Protein AF-A0A9C7PNI7-F1 (afdb_monomer_lite)

Radius of gyration: 20.78 Å; chains: 1; bounding box: 37×35×75 Å

Foldseek 3Di:
DDDDQDDDDADPDPLVVVCVDDDPSPVVCVVRVVVVVVRVVSCVVSPPPDDDDDDPPPDDDDDDDFDQDQKDWDFDADPVCRVRRGRHTDIDGGDNVVRVVVVCLVVVVDPPRPVPVPDPPDPPDDPPPDDDDDDD

Sequence (136 aa):
MGELVLAAKITHVPSMYLSELPGPHQGCRQAAIDGHREISRRARERGADTLVVFDVHWLVNAGYHINCAPRFKGIYTSNELPHFIQDMAYECPGNPALGELIAECAQGKRAECPRTSIGKSWPGIRHTGSEPVHER

pLDDT: mean 84.34, std 20.89, range [31.39, 98.5]

Secondary structure (DSSP, 8-state):
-------------THHHHHHSSSTTTTTTHHHHHHHHHHHHHHHHTT--------TT---SSS------SEEEEEE--SS-TTTS-SEEEEEE--HHHHHHHHHHHTT--TTS----S-TT-TT------------

Structure (mmCIF, N/CA/C/O backbone):
data_AF-A0A9C7PNI7-F1
#
_entry.id   AF-A0A9C7PNI7-F1
#
loop_
_atom_site.group_PDB
_atom_site.id
_atom_site.type_symbol
_atom_site.label_atom_id
_atom_site.label_alt_id
_atom_site.label_comp_id
_atom_site.label_asym_id
_atom_site.label_entity_id
_atom_site.label_seq_id
_atom_site.pdbx_PDB_ins_code
_atom_site.Cartn_x
_atom_site.Cartn_y
_atom_site.Cartn_z
_atom_site.occupancy
_atom_site.B_iso_or_equiv
_atom_site.auth_seq_id
_atom_site.auth_comp_id
_atom_site.auth_asym_id
_atom_site.auth_atom_id
_atom_site.pdbx_PDB_model_num
ATOM 1 N N . MET A 1 1 ? -20.400 -4.867 11.898 1.00 64.56 1 MET A N 1
ATOM 2 C CA . MET A 1 1 ? -19.102 -5.278 12.477 1.00 64.56 1 MET A CA 1
ATOM 3 C C . MET A 1 1 ? -18.099 -5.309 11.335 1.00 64.56 1 MET A C 1
ATOM 5 O O . MET A 1 1 ? -18.492 -5.761 10.270 1.00 64.56 1 MET A O 1
ATOM 9 N N . GLY A 1 2 ? -16.891 -4.760 11.505 1.00 87.06 2 GLY A N 1
ATOM 10 C CA . GLY A 1 2 ? -15.855 -4.835 10.464 1.00 87.06 2 GLY A CA 1
ATOM 11 C C . GLY A 1 2 ? -15.316 -6.260 10.317 1.00 87.06 2 GLY A C 1
ATOM 12 O O . GLY A 1 2 ? -15.360 -7.025 11.281 1.00 87.06 2 GLY A O 1
ATOM 13 N N . GLU A 1 3 ? -14.818 -6.615 9.134 1.00 94.25 3 GLU A N 1
ATOM 14 C CA . GLU A 1 3 ? -14.325 -7.959 8.818 1.00 94.25 3 GLU A CA 1
ATOM 15 C C . GLU A 1 3 ? -12.932 -7.895 8.178 1.00 94.25 3 GLU A C 1
ATOM 17 O O . GLU A 1 3 ? -12.677 -7.087 7.285 1.00 94.25 3 GLU A O 1
ATOM 22 N N . LEU A 1 4 ? -12.022 -8.772 8.617 1.00 96.00 4 LEU A N 1
ATOM 23 C CA . LEU A 1 4 ? -10.758 -8.999 7.923 1.00 96.00 4 LEU A CA 1
ATOM 24 C C . LEU A 1 4 ? -10.987 -10.007 6.795 1.00 96.00 4 LEU A C 1
ATOM 26 O O . LEU A 1 4 ? -11.017 -11.214 7.018 1.00 96.00 4 LEU A O 1
ATOM 30 N N . VAL A 1 5 ? -11.128 -9.502 5.575 1.00 97.69 5 VAL A N 1
ATOM 31 C CA . VAL A 1 5 ? -11.469 -10.337 4.414 1.00 97.69 5 VAL A CA 1
ATOM 32 C C . VAL A 1 5 ? -10.253 -11.015 3.768 1.00 97.69 5 VAL A C 1
ATOM 34 O O . VAL A 1 5 ? -10.378 -12.062 3.122 1.00 97.69 5 VAL A O 1
ATOM 37 N N . LEU A 1 6 ? -9.060 -10.431 3.935 1.00 98.00 6 LEU A N 1
ATOM 38 C CA . LEU A 1 6 ? -7.802 -10.937 3.389 1.00 98.00 6 LEU A CA 1
ATOM 39 C C . LEU A 1 6 ? -6.598 -10.407 4.185 1.00 98.00 6 LEU A C 1
ATOM 41 O O . LEU A 1 6 ? -6.543 -9.231 4.530 1.00 98.00 6 LEU A O 1
ATOM 45 N N . ALA A 1 7 ? -5.605 -11.268 4.410 1.00 97.88 7 ALA A N 1
ATOM 46 C CA . ALA A 1 7 ? -4.276 -10.892 4.882 1.00 97.88 7 ALA A CA 1
ATOM 47 C C . ALA A 1 7 ? -3.224 -11.447 3.915 1.00 97.88 7 ALA A C 1
ATOM 49 O O . ALA A 1 7 ? -3.326 -12.593 3.472 1.00 97.88 7 ALA A O 1
ATOM 50 N N . ALA A 1 8 ? -2.217 -10.641 3.584 1.00 96.94 8 ALA A N 1
ATOM 51 C CA . ALA A 1 8 ? -1.148 -11.033 2.676 1.00 96.94 8 ALA A CA 1
ATOM 52 C C . ALA A 1 8 ? 0.200 -10.471 3.130 1.00 96.94 8 ALA A C 1
ATOM 54 O O . ALA A 1 8 ? 0.293 -9.335 3.590 1.00 96.94 8 ALA A O 1
ATOM 55 N N . LYS A 1 9 ? 1.256 -11.267 2.942 1.00 95.69 9 LYS A N 1
ATOM 56 C CA . LYS A 1 9 ? 2.641 -10.795 2.973 1.00 95.69 9 LYS A CA 1
ATOM 57 C C . LYS A 1 9 ? 3.039 -10.426 1.548 1.00 95.69 9 LYS A C 1
ATOM 59 O O . LYS A 1 9 ? 2.974 -11.275 0.662 1.00 95.69 9 LYS A O 1
ATOM 64 N N . ILE A 1 10 ? 3.454 -9.182 1.347 1.00 94.25 10 ILE A N 1
ATOM 65 C CA . ILE A 1 10 ? 3.787 -8.634 0.031 1.00 94.25 10 ILE A CA 1
ATOM 66 C C . ILE A 1 10 ? 5.254 -8.215 -0.040 1.00 94.25 10 ILE A C 1
ATOM 68 O O . ILE A 1 10 ? 5.889 -7.961 0.984 1.00 94.25 10 ILE A O 1
ATOM 72 N N . THR A 1 11 ? 5.802 -8.172 -1.250 1.00 94.44 11 THR A N 1
ATOM 73 C CA . THR A 1 11 ? 7.154 -7.662 -1.491 1.00 94.44 11 THR A CA 1
ATOM 74 C C . THR A 1 11 ? 7.087 -6.183 -1.872 1.00 94.44 11 THR A C 1
ATOM 76 O O . THR A 1 11 ? 6.156 -5.754 -2.543 1.00 94.44 11 THR A O 1
ATOM 79 N N . HIS A 1 12 ? 8.065 -5.397 -1.429 1.00 93.38 12 HIS A N 1
ATOM 80 C CA . HIS A 1 12 ? 8.196 -3.971 -1.752 1.00 93.38 12 HIS A CA 1
ATOM 81 C C . HIS A 1 12 ? 9.527 -3.685 -2.464 1.00 93.38 12 HIS A C 1
ATOM 83 O O . HIS A 1 12 ? 10.038 -2.571 -2.413 1.00 93.38 12 HIS A O 1
ATOM 89 N N . VAL A 1 13 ? 10.132 -4.696 -3.105 1.00 92.88 13 VAL A N 1
ATOM 90 C CA . VAL A 1 13 ? 11.454 -4.525 -3.720 1.00 92.88 13 VAL A CA 1
ATOM 91 C C . VAL A 1 13 ? 11.393 -3.493 -4.858 1.00 92.88 13 VAL A C 1
ATOM 93 O O . VAL A 1 13 ? 10.646 -3.701 -5.818 1.00 92.88 13 VAL A O 1
ATOM 96 N N . PRO A 1 14 ? 12.229 -2.437 -4.838 1.00 92.88 14 PRO A N 1
ATOM 97 C CA . PRO A 1 14 ? 12.221 -1.376 -5.853 1.00 92.88 14 PRO A CA 1
ATOM 98 C C . PRO A 1 14 ? 12.356 -1.869 -7.298 1.00 92.88 14 PRO A C 1
ATOM 100 O O . PRO A 1 14 ? 11.813 -1.283 -8.230 1.00 92.88 14 PRO A O 1
ATOM 103 N N . SER A 1 15 ? 13.035 -3.006 -7.488 1.00 93.50 15 SER A N 1
ATOM 104 C CA . SER A 1 15 ? 13.177 -3.647 -8.800 1.00 93.50 15 SER A CA 1
ATOM 105 C C . SER A 1 15 ? 11.851 -4.052 -9.460 1.00 93.50 15 SER A C 1
ATOM 107 O O . SER A 1 15 ? 11.846 -4.318 -10.657 1.00 93.50 15 SER A O 1
ATOM 109 N N . MET A 1 16 ? 10.735 -4.105 -8.721 1.00 95.56 16 MET A N 1
ATOM 110 C CA . MET A 1 16 ? 9.410 -4.278 -9.325 1.00 95.56 16 MET A CA 1
ATOM 111 C C . MET A 1 16 ? 9.038 -3.086 -10.199 1.00 95.56 16 MET A C 1
ATOM 113 O O . MET A 1 16 ? 8.645 -3.295 -11.338 1.00 95.56 16 MET A O 1
ATOM 117 N N . TYR A 1 17 ? 9.250 -1.861 -9.714 1.00 93.44 17 TYR A N 1
ATOM 118 C CA . TYR A 1 17 ? 8.992 -0.655 -10.498 1.00 93.44 17 TYR A CA 1
ATOM 119 C C . TYR A 1 17 ? 9.878 -0.608 -11.749 1.00 93.44 17 TYR A C 1
ATOM 121 O O . TYR A 1 17 ? 9.394 -0.415 -12.859 1.00 93.44 17 TYR A O 1
ATOM 129 N N . LEU A 1 18 ? 11.173 -0.909 -11.593 1.00 93.62 18 LEU A N 1
ATOM 130 C CA . LEU A 1 18 ? 12.105 -1.011 -12.724 1.00 93.62 18 LEU A CA 1
ATOM 131 C C . LEU A 1 18 ? 11.688 -2.068 -13.754 1.00 93.62 18 LEU A C 1
ATOM 133 O O . LEU A 1 18 ? 11.948 -1.903 -14.940 1.00 93.62 18 LEU A O 1
ATOM 137 N N . SER A 1 19 ? 11.040 -3.147 -13.309 1.00 96.56 19 SER A N 1
ATOM 138 C CA . SER A 1 19 ? 10.547 -4.210 -14.185 1.00 96.56 19 SER A CA 1
ATOM 139 C C . SER A 1 19 ? 9.365 -3.779 -15.054 1.00 96.56 19 SER A C 1
ATOM 141 O O . SER A 1 19 ? 9.067 -4.471 -16.027 1.00 96.56 19 SER A O 1
ATOM 143 N N . GLU A 1 20 ? 8.684 -2.686 -14.715 1.00 94.50 20 GLU A N 1
ATOM 144 C CA . GLU A 1 20 ? 7.578 -2.132 -15.505 1.00 94.50 20 GLU A CA 1
ATOM 145 C C . GLU A 1 20 ? 8.055 -1.098 -16.536 1.00 94.50 20 GLU A C 1
ATOM 147 O O . GLU A 1 20 ? 7.332 -0.797 -17.485 1.00 94.50 20 GLU A O 1
ATOM 152 N N . LEU A 1 21 ? 9.282 -0.589 -16.392 1.00 93.25 21 LEU A N 1
ATOM 153 C CA . LEU A 1 21 ? 9.874 0.384 -17.304 1.00 93.25 21 LEU A CA 1
ATOM 154 C C . LEU A 1 21 ? 10.599 -0.305 -18.474 1.00 93.25 21 LEU A C 1
ATOM 156 O O . LEU A 1 21 ? 11.157 -1.391 -18.300 1.00 93.25 21 LEU A O 1
ATOM 160 N N . PRO A 1 22 ? 10.655 0.324 -19.663 1.00 95.06 22 PRO A N 1
ATOM 161 C CA . PRO A 1 22 ? 11.499 -0.151 -20.753 1.00 95.06 22 PRO A CA 1
ATOM 162 C C . PRO A 1 22 ? 12.977 -0.193 -20.353 1.00 95.06 22 PRO A C 1
ATOM 164 O O . PRO A 1 22 ? 13.495 0.755 -19.764 1.00 95.06 22 PRO A O 1
ATOM 167 N N . GLY A 1 23 ? 13.675 -1.269 -20.716 1.00 92.81 23 GLY A N 1
ATOM 168 C CA . GLY A 1 23 ? 15.114 -1.396 -20.494 1.00 92.81 23 GLY A CA 1
ATOM 169 C C . GLY A 1 23 ? 15.557 -2.819 -20.150 1.00 92.81 23 GLY A C 1
ATOM 170 O O . GLY A 1 23 ? 14.757 -3.751 -20.206 1.00 92.81 23 GLY A O 1
ATOM 171 N N . PRO A 1 24 ? 16.829 -3.005 -19.754 1.00 94.44 24 PRO A N 1
ATOM 172 C CA . PRO A 1 24 ? 17.406 -4.328 -19.493 1.00 94.44 24 PRO A CA 1
ATOM 173 C C . PRO A 1 24 ? 16.705 -5.132 -18.390 1.00 94.44 24 PRO A C 1
ATOM 175 O O . PRO A 1 24 ? 16.851 -6.349 -18.331 1.00 94.44 24 PRO A O 1
ATOM 178 N N . HIS A 1 25 ? 15.974 -4.457 -17.501 1.00 93.81 25 HIS A N 1
ATOM 179 C CA . HIS A 1 25 ? 15.281 -5.077 -16.372 1.00 93.81 25 HIS A CA 1
ATOM 180 C C . HIS A 1 25 ? 13.779 -5.272 -16.602 1.00 93.81 25 HIS A C 1
ATOM 182 O O . HIS A 1 25 ? 13.099 -5.800 -15.718 1.00 93.81 25 HIS A O 1
ATOM 188 N N . GLN A 1 26 ? 13.262 -4.876 -17.769 1.00 97.25 26 GLN A N 1
ATOM 189 C CA . GLN A 1 26 ? 11.849 -5.011 -18.098 1.00 97.25 26 GLN A CA 1
ATOM 190 C C . GLN A 1 26 ? 11.416 -6.481 -18.008 1.00 97.25 26 GLN A C 1
ATOM 192 O O . GLN A 1 26 ? 12.050 -7.37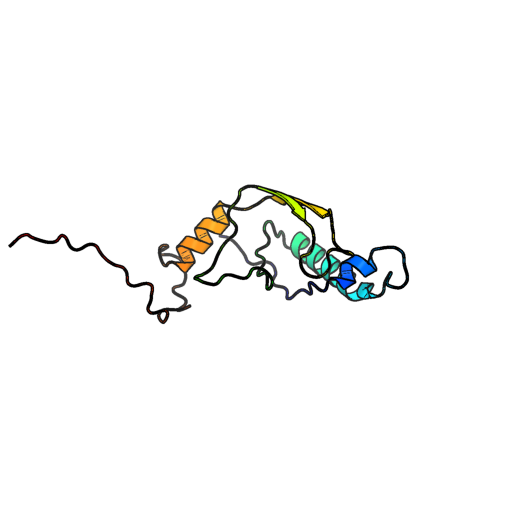5 -18.565 1.00 97.25 26 GLN A O 1
ATOM 197 N N . GLY A 1 27 ? 10.333 -6.741 -17.278 1.00 97.31 27 GLY A N 1
ATOM 198 C CA . GLY A 1 27 ? 9.787 -8.085 -17.067 1.00 97.31 27 GLY A CA 1
ATOM 199 C C . GLY A 1 27 ? 10.546 -8.967 -16.062 1.00 97.31 27 GLY A C 1
ATOM 200 O O . GLY A 1 27 ? 10.046 -10.035 -15.708 1.00 97.31 27 GLY A O 1
ATOM 201 N N . CYS A 1 28 ? 11.699 -8.546 -15.523 1.00 97.44 28 CYS A N 1
ATOM 202 C CA . CYS A 1 28 ? 12.488 -9.371 -14.594 1.00 97.44 28 CYS A CA 1
ATOM 203 C C . CYS A 1 28 ? 11.762 -9.716 -13.280 1.00 97.44 28 CYS A C 1
ATOM 205 O O . CYS A 1 28 ? 12.144 -10.666 -12.594 1.00 97.44 28 CYS A O 1
ATOM 207 N N . ARG A 1 29 ? 10.735 -8.951 -12.896 1.00 97.31 29 ARG A N 1
ATOM 208 C CA . ARG A 1 29 ? 9.930 -9.168 -11.682 1.00 97.31 29 ARG A CA 1
ATOM 209 C C . ARG A 1 29 ? 8.457 -9.451 -11.982 1.00 97.31 29 ARG A C 1
ATOM 211 O O . ARG A 1 29 ? 7.627 -9.299 -11.087 1.00 97.31 29 ARG A O 1
ATOM 218 N N . GLN A 1 30 ? 8.131 -9.917 -13.192 1.00 97.50 30 GLN A N 1
ATOM 219 C CA . GLN A 1 30 ? 6.742 -10.124 -13.621 1.00 97.50 30 GLN A CA 1
ATOM 220 C C . GLN A 1 30 ? 5.940 -11.011 -12.655 1.00 97.50 30 GLN A C 1
ATOM 222 O O . GLN A 1 30 ? 4.832 -10.650 -12.276 1.00 97.50 30 GLN A O 1
ATOM 227 N N . ALA A 1 31 ? 6.534 -12.094 -12.142 1.00 96.81 31 ALA A N 1
ATOM 228 C CA . ALA A 1 31 ? 5.874 -12.971 -11.172 1.00 96.81 31 ALA A CA 1
ATOM 229 C C . ALA A 1 31 ? 5.448 -12.251 -9.873 1.00 96.81 31 ALA A C 1
ATOM 231 O O . ALA A 1 31 ? 4.385 -12.537 -9.325 1.00 96.81 31 ALA A O 1
ATOM 232 N N . ALA A 1 32 ? 6.250 -11.300 -9.377 1.00 96.81 32 ALA A N 1
ATOM 233 C CA . ALA A 1 32 ? 5.898 -10.514 -8.192 1.00 96.81 32 ALA A CA 1
ATOM 234 C C . ALA A 1 32 ? 4.784 -9.499 -8.497 1.00 96.81 32 ALA A C 1
ATOM 236 O O . ALA A 1 32 ? 3.872 -9.319 -7.690 1.00 96.81 32 ALA A O 1
ATOM 237 N N . ILE A 1 33 ? 4.838 -8.875 -9.678 1.00 97.50 33 ILE A N 1
ATOM 238 C CA . ILE A 1 33 ? 3.819 -7.929 -10.157 1.00 97.50 33 ILE A CA 1
ATOM 239 C C . ILE A 1 33 ? 2.473 -8.647 -10.329 1.00 97.50 33 ILE A C 1
ATOM 241 O O . ILE A 1 33 ? 1.446 -8.172 -9.843 1.00 97.50 33 ILE A O 1
ATOM 245 N N . ASP A 1 34 ? 2.473 -9.825 -10.949 1.00 97.50 34 ASP A N 1
ATOM 246 C CA . ASP A 1 34 ? 1.269 -10.638 -11.128 1.00 97.50 34 ASP A CA 1
ATOM 247 C C . ASP A 1 34 ? 0.727 -11.141 -9.785 1.00 97.50 34 ASP A C 1
ATOM 249 O O . ASP A 1 34 ? -0.485 -11.143 -9.572 1.00 97.50 34 ASP A O 1
ATOM 253 N N . GLY A 1 35 ? 1.608 -11.455 -8.829 1.00 97.25 35 GLY A N 1
ATOM 254 C CA . GLY A 1 35 ? 1.222 -11.732 -7.446 1.00 97.25 35 GLY A CA 1
ATOM 255 C C . GLY A 1 35 ? 0.477 -10.564 -6.786 1.00 97.25 35 GLY A C 1
ATOM 256 O O . GLY A 1 35 ? -0.573 -10.775 -6.178 1.00 97.25 35 GLY A O 1
ATOM 257 N N . HIS A 1 36 ? 0.959 -9.324 -6.941 1.00 97.31 36 HIS A N 1
ATOM 258 C CA . HIS A 1 36 ? 0.252 -8.128 -6.453 1.00 97.31 36 HIS A CA 1
ATOM 259 C C . HIS A 1 36 ? -1.116 -7.949 -7.116 1.00 97.31 36 HIS A C 1
ATOM 261 O O . HIS A 1 36 ? -2.099 -7.657 -6.428 1.00 97.31 36 HIS A O 1
ATOM 267 N N . ARG A 1 37 ? -1.206 -8.158 -8.435 1.00 97.38 37 ARG A N 1
ATOM 268 C CA . ARG A 1 37 ? -2.478 -8.084 -9.171 1.00 97.38 37 ARG A CA 1
ATOM 269 C C . ARG A 1 37 ? -3.473 -9.128 -8.675 1.00 97.38 37 ARG A C 1
ATOM 271 O O . ARG A 1 37 ? -4.634 -8.797 -8.446 1.00 97.38 37 ARG A O 1
ATOM 278 N N . GLU A 1 38 ? -3.018 -10.353 -8.435 1.00 98.12 38 GLU A N 1
ATOM 279 C CA . GLU A 1 38 ? -3.863 -11.437 -7.934 1.00 98.12 38 GLU A CA 1
ATOM 280 C C . GLU A 1 38 ? -4.356 -11.175 -6.504 1.00 98.12 38 GLU A C 1
ATOM 282 O O . GLU A 1 38 ? -5.532 -11.384 -6.202 1.00 98.12 38 GLU A O 1
ATOM 287 N N . ILE A 1 39 ? -3.497 -10.650 -5.625 1.00 98.06 39 ILE A N 1
ATOM 288 C CA . ILE A 1 39 ? -3.904 -10.216 -4.280 1.00 98.06 39 ILE A CA 1
ATOM 289 C C . ILE A 1 39 ? -4.954 -9.104 -4.377 1.00 98.06 39 ILE A C 1
ATOM 291 O O . ILE A 1 39 ? -5.974 -9.169 -3.690 1.00 98.06 39 ILE A O 1
ATOM 295 N N . SER A 1 40 ? -4.746 -8.119 -5.260 1.00 97.12 40 SER A N 1
ATOM 296 C CA . SER A 1 40 ? -5.706 -7.033 -5.486 1.00 97.12 40 SER A CA 1
ATOM 297 C C . SER A 1 40 ? -7.058 -7.560 -5.971 1.00 97.12 40 SER A C 1
ATOM 299 O O . SER A 1 40 ? -8.093 -7.181 -5.422 1.00 97.12 40 SER A O 1
ATOM 301 N N . ARG A 1 41 ? -7.062 -8.480 -6.945 1.00 98.50 41 ARG A N 1
ATOM 302 C CA . ARG A 1 41 ? -8.280 -9.125 -7.455 1.00 98.50 41 ARG A CA 1
ATOM 303 C C . ARG A 1 41 ? -9.037 -9.837 -6.333 1.00 98.50 41 ARG A C 1
ATOM 305 O O . ARG A 1 41 ? -10.212 -9.551 -6.124 1.00 98.50 41 ARG A O 1
ATOM 312 N N . ARG A 1 42 ? -8.356 -10.691 -5.557 1.00 98.44 42 ARG A N 1
ATOM 313 C CA . ARG A 1 42 ? -8.965 -11.424 -4.429 1.00 98.44 42 ARG A CA 1
ATOM 314 C C . ARG A 1 42 ? -9.509 -10.496 -3.349 1.00 98.44 42 ARG A C 1
ATOM 316 O O . ARG A 1 42 ? -10.576 -10.765 -2.811 1.00 98.44 42 ARG A O 1
ATOM 323 N N . ALA A 1 43 ? -8.788 -9.427 -3.015 1.00 98.00 43 ALA A N 1
ATOM 324 C CA . ALA A 1 43 ? -9.242 -8.452 -2.027 1.00 98.00 43 ALA A CA 1
ATOM 325 C C . ALA A 1 43 ? -10.537 -7.762 -2.486 1.00 98.00 43 ALA A C 1
ATOM 327 O O . ALA A 1 43 ? -11.489 -7.668 -1.715 1.00 98.00 43 ALA A O 1
ATOM 328 N N . ARG A 1 44 ? -10.606 -7.354 -3.760 1.00 97.38 44 ARG A N 1
ATOM 329 C CA . ARG A 1 44 ? -11.796 -6.721 -4.351 1.00 97.38 44 ARG A CA 1
ATOM 330 C C . ARG A 1 44 ? -12.990 -7.668 -4.429 1.00 97.38 44 ARG A C 1
ATOM 332 O O . ARG A 1 44 ? -14.086 -7.273 -4.058 1.00 97.38 44 ARG A O 1
ATOM 339 N N . GLU A 1 45 ? -12.783 -8.915 -4.850 1.00 98.38 45 GLU A N 1
ATOM 340 C CA . GLU A 1 45 ? -13.845 -9.935 -4.905 1.00 98.38 45 GLU A CA 1
ATOM 341 C C . GLU A 1 45 ? -14.438 -10.257 -3.534 1.00 98.38 45 GLU A C 1
ATOM 343 O O . GLU A 1 45 ? -15.606 -10.621 -3.434 1.00 98.38 45 GLU A O 1
ATOM 348 N N . ARG A 1 46 ? -13.644 -10.096 -2.474 1.00 98.00 46 ARG A N 1
ATOM 349 C CA . ARG A 1 46 ? -14.090 -10.264 -1.089 1.00 98.00 46 ARG A CA 1
ATOM 350 C C . ARG A 1 46 ? -14.640 -8.977 -0.468 1.00 98.00 46 ARG A C 1
ATOM 352 O O . ARG A 1 46 ? -14.924 -8.965 0.722 1.00 98.00 46 ARG A O 1
ATOM 359 N N . GLY A 1 47 ? -14.773 -7.902 -1.246 1.00 97.00 47 GLY A N 1
ATOM 360 C CA . GLY A 1 47 ? -15.364 -6.646 -0.789 1.00 97.00 47 GLY A CA 1
ATOM 361 C C . GLY A 1 47 ? -14.467 -5.804 0.120 1.00 97.00 47 GLY A C 1
ATOM 362 O O . GLY A 1 47 ? -14.991 -5.041 0.923 1.00 97.00 47 GLY A O 1
ATOM 363 N N . ALA A 1 48 ? -13.136 -5.918 0.021 1.00 96.88 48 ALA A N 1
ATOM 364 C CA . ALA A 1 48 ? -12.235 -5.053 0.786 1.00 96.88 48 ALA A CA 1
ATOM 365 C C . ALA A 1 48 ? -12.462 -3.568 0.437 1.00 96.88 48 ALA A C 1
ATOM 367 O O . ALA A 1 48 ? -12.315 -3.172 -0.722 1.00 96.88 48 ALA A O 1
ATOM 368 N N . ASP A 1 49 ? -12.770 -2.749 1.445 1.00 95.25 49 ASP A N 1
ATOM 369 C C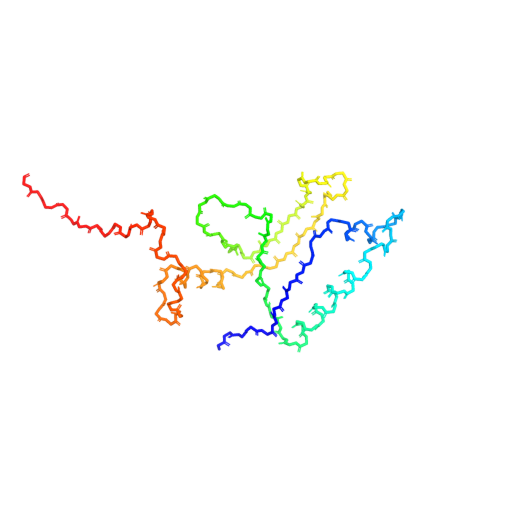A . ASP A 1 49 ? -13.009 -1.304 1.309 1.00 95.25 49 ASP A CA 1
ATOM 370 C C . ASP A 1 49 ? -11.825 -0.439 1.784 1.00 95.25 49 ASP A C 1
ATOM 372 O O . ASP A 1 49 ? -11.671 0.707 1.363 1.00 95.25 49 ASP A O 1
ATOM 376 N N . THR A 1 50 ? -10.960 -1.004 2.626 1.00 94.56 50 THR A N 1
ATOM 377 C CA . THR A 1 50 ? -9.817 -0.345 3.256 1.00 94.56 50 THR A CA 1
ATOM 378 C C . THR A 1 50 ? -8.634 -1.306 3.300 1.00 94.56 50 THR A C 1
ATOM 380 O O . THR A 1 50 ? -8.792 -2.509 3.508 1.00 94.56 50 THR A O 1
ATOM 383 N N . LEU A 1 51 ? -7.424 -0.770 3.133 1.00 95.19 51 LEU A N 1
ATOM 384 C CA . LEU A 1 51 ? -6.176 -1.505 3.325 1.00 95.19 51 LEU A CA 1
ATOM 385 C C . LEU A 1 51 ? -5.481 -1.000 4.590 1.00 95.19 51 LEU A C 1
ATOM 387 O O . LEU A 1 51 ? -5.262 0.200 4.739 1.00 95.19 51 LEU A O 1
ATOM 391 N N . VAL A 1 52 ? -5.096 -1.921 5.474 1.00 95.62 52 VAL A N 1
ATOM 392 C CA . VAL A 1 52 ? -4.201 -1.634 6.603 1.00 95.62 52 VAL A CA 1
ATOM 393 C C . VAL A 1 52 ? -2.812 -2.141 6.231 1.00 95.62 52 VAL A C 1
ATOM 395 O O . VAL A 1 52 ? -2.616 -3.344 6.056 1.00 95.62 52 VAL A O 1
ATOM 398 N N . VAL A 1 53 ? -1.86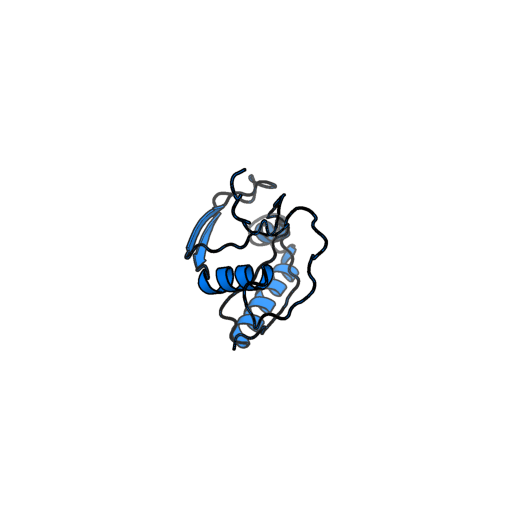0 -1.222 6.068 1.00 95.56 53 VAL A N 1
ATOM 399 C CA . VAL A 1 53 ? -0.492 -1.526 5.628 1.00 95.56 53 VAL A CA 1
ATOM 400 C C . VAL A 1 53 ? 0.470 -1.365 6.800 1.00 95.56 53 VAL A C 1
ATOM 402 O O . VAL A 1 53 ? 0.496 -0.322 7.447 1.00 95.56 53 VAL A O 1
ATOM 405 N N . PHE A 1 54 ? 1.279 -2.394 7.044 1.00 95.31 54 PHE A N 1
ATOM 406 C CA . PHE A 1 54 ? 2.426 -2.329 7.946 1.00 95.31 54 PHE A CA 1
ATOM 407 C C . PHE A 1 54 ? 3.677 -2.109 7.101 1.00 95.31 54 PHE A C 1
ATOM 409 O O . PHE A 1 54 ? 4.085 -3.002 6.357 1.00 95.31 54 PHE A O 1
ATOM 416 N N . ASP A 1 55 ? 4.243 -0.911 7.188 1.00 92.56 55 ASP A N 1
ATOM 417 C CA . ASP A 1 55 ? 5.385 -0.499 6.378 1.00 92.56 55 ASP A CA 1
ATOM 418 C C . ASP A 1 55 ? 6.689 -0.637 7.169 1.00 92.56 55 ASP A C 1
ATOM 420 O O . ASP A 1 55 ? 6.837 -0.079 8.255 1.00 92.56 55 ASP A O 1
ATOM 424 N N . VAL A 1 56 ? 7.641 -1.382 6.610 1.00 92.38 56 VAL A N 1
ATOM 425 C CA . VAL A 1 56 ? 8.966 -1.581 7.210 1.00 92.38 56 VAL A CA 1
ATOM 426 C C . VAL A 1 56 ? 9.885 -0.368 7.041 1.00 92.38 56 VAL A C 1
ATOM 428 O O . VAL A 1 56 ? 10.874 -0.267 7.762 1.00 92.38 56 VAL A O 1
ATOM 431 N N . HIS A 1 57 ? 9.565 0.558 6.133 1.00 92.38 57 HIS A N 1
ATOM 432 C CA . HIS A 1 57 ? 10.312 1.802 5.939 1.00 92.38 57 HIS A CA 1
ATOM 433 C C . HIS A 1 57 ? 9.808 2.944 6.829 1.00 92.38 57 HIS A C 1
ATOM 435 O O . HIS A 1 57 ? 10.481 3.973 6.935 1.00 92.38 57 HIS A O 1
ATOM 441 N N . TRP A 1 58 ? 8.664 2.790 7.511 1.00 91.50 58 TRP A N 1
ATOM 442 C CA . TRP A 1 58 ? 8.173 3.819 8.426 1.00 91.50 58 TRP A CA 1
ATOM 443 C C . TRP A 1 58 ? 8.836 3.698 9.801 1.00 91.50 58 TRP A C 1
ATOM 445 O O . TRP A 1 58 ? 8.288 3.162 10.765 1.00 91.50 58 TRP A O 1
ATOM 455 N N . LEU A 1 59 ? 10.064 4.205 9.867 1.00 90.56 59 LEU A N 1
ATOM 456 C CA . LEU A 1 59 ? 10.885 4.207 11.072 1.00 90.56 59 LEU A CA 1
ATOM 457 C C . LEU A 1 59 ? 10.302 5.160 12.119 1.00 90.56 59 LEU A C 1
ATOM 459 O O . LEU A 1 59 ? 10.180 6.364 11.889 1.00 90.56 59 LEU A O 1
ATOM 463 N N . VAL A 1 60 ? 9.978 4.610 13.288 1.00 89.75 60 VAL A N 1
ATOM 464 C CA . VAL A 1 60 ? 9.502 5.365 14.449 1.00 89.75 60 VAL A CA 1
ATOM 465 C C . VAL A 1 60 ? 10.265 4.932 15.698 1.00 89.75 60 VAL A C 1
ATOM 467 O O . VAL A 1 60 ? 10.401 3.743 15.978 1.00 89.75 60 VAL A O 1
ATOM 470 N N . ASN A 1 61 ? 10.784 5.898 16.458 1.00 91.31 61 ASN A N 1
ATOM 471 C CA . ASN A 1 61 ? 11.650 5.608 17.609 1.00 91.31 61 ASN A CA 1
ATOM 472 C C . ASN A 1 61 ? 10.876 5.411 18.920 1.00 91.31 61 ASN A C 1
ATOM 474 O O . ASN A 1 61 ? 11.408 4.828 19.863 1.00 91.31 61 ASN A O 1
ATOM 478 N N . ALA A 1 62 ? 9.646 5.921 1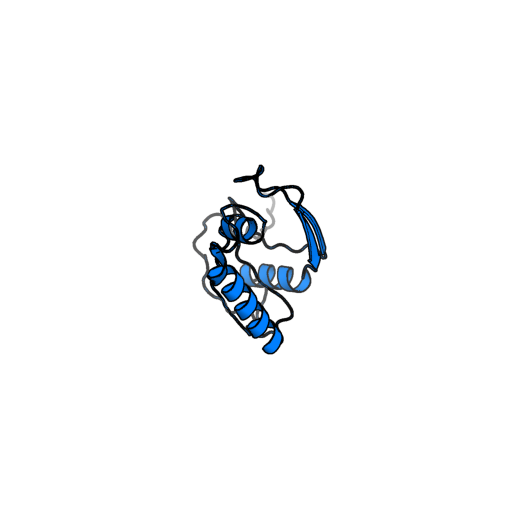9.010 1.00 89.00 62 ALA A N 1
ATOM 479 C CA . ALA A 1 62 ? 8.837 5.860 20.220 1.00 89.00 62 ALA A CA 1
ATOM 480 C C . ALA A 1 62 ? 7.371 5.587 19.879 1.00 89.00 62 ALA A C 1
ATOM 482 O O . ALA A 1 62 ? 6.761 6.314 19.097 1.00 89.00 62 ALA A O 1
ATOM 483 N N . GLY A 1 63 ? 6.804 4.557 20.508 1.00 87.94 63 GLY A N 1
ATOM 484 C CA . GLY A 1 63 ? 5.411 4.163 20.305 1.00 87.94 63 GLY A CA 1
ATOM 485 C C . GLY A 1 63 ? 5.113 3.639 18.896 1.00 87.94 63 GLY A C 1
ATOM 486 O O . GLY A 1 63 ? 6.008 3.281 18.134 1.00 87.94 63 GLY A O 1
ATOM 487 N N . TYR A 1 64 ? 3.824 3.596 18.568 1.00 90.94 64 TYR A N 1
ATOM 488 C CA . TYR A 1 64 ? 3.319 3.222 17.250 1.00 90.94 64 TYR A CA 1
ATOM 489 C C . TYR A 1 64 ? 2.599 4.416 16.640 1.00 90.94 64 TYR A C 1
ATOM 491 O O . TYR A 1 64 ? 1.841 5.099 17.328 1.00 90.94 64 TYR A O 1
ATOM 499 N N . HIS A 1 65 ? 2.830 4.649 15.353 1.00 93.12 65 HIS A N 1
ATOM 500 C CA . HIS A 1 65 ? 2.190 5.728 14.613 1.00 93.12 65 HIS A CA 1
ATOM 501 C C . HIS A 1 65 ? 1.177 5.137 13.639 1.00 93.12 65 HIS A C 1
ATOM 503 O O . HIS A 1 65 ? 1.414 4.097 13.028 1.00 93.12 65 HIS A O 1
ATOM 509 N N . ILE A 1 66 ? 0.030 5.799 13.528 1.00 94.25 66 ILE A N 1
ATOM 510 C CA . ILE A 1 66 ? -1.055 5.419 12.628 1.00 94.25 66 ILE A CA 1
ATOM 511 C C . ILE A 1 66 ? -1.322 6.622 11.742 1.00 94.25 66 ILE A C 1
ATOM 513 O O . ILE A 1 66 ? -1.375 7.757 12.218 1.00 94.25 66 ILE A O 1
ATOM 517 N N . ASN A 1 67 ? -1.458 6.378 10.444 1.00 92.38 67 ASN A N 1
ATOM 518 C CA . ASN A 1 67 ? -1.704 7.447 9.503 1.00 92.38 67 ASN A CA 1
ATOM 519 C C . ASN A 1 67 ? -3.204 7.782 9.452 1.00 92.38 67 ASN A C 1
ATOM 521 O O . ASN A 1 67 ? -3.996 6.984 8.954 1.00 92.38 67 ASN A O 1
ATOM 525 N N . CYS A 1 68 ? -3.584 8.952 9.972 1.00 93.81 68 CYS A N 1
ATOM 526 C CA . CYS A 1 68 ? -4.988 9.352 10.153 1.00 93.81 68 CYS A CA 1
ATOM 527 C C . CYS A 1 68 ? -5.407 10.569 9.313 1.00 93.81 68 CYS A C 1
ATOM 529 O O . CYS A 1 68 ? -6.447 11.164 9.587 1.00 93.81 68 CYS A O 1
ATOM 531 N N . ALA A 1 69 ? -4.633 10.980 8.302 1.00 95.12 69 ALA A N 1
ATOM 532 C CA . ALA A 1 69 ? -5.089 12.065 7.431 1.00 95.12 69 ALA A CA 1
ATOM 533 C C . ALA A 1 69 ? -6.308 11.617 6.594 1.00 95.12 69 ALA A C 1
ATOM 535 O O . ALA A 1 69 ? -6.384 10.453 6.199 1.00 95.12 69 ALA A O 1
ATOM 536 N N . PRO A 1 70 ? -7.259 12.514 6.271 1.00 95.94 70 PRO A N 1
ATOM 537 C CA . PRO A 1 70 ? -8.435 12.166 5.464 1.00 95.94 70 PRO A CA 1
ATOM 538 C C . PRO A 1 70 ? -8.098 11.883 3.992 1.00 95.94 70 PRO A C 1
ATOM 540 O O . PRO A 1 70 ? -8.836 11.187 3.292 1.00 95.94 70 PRO A O 1
ATOM 543 N N . ARG A 1 71 ? -6.981 12.422 3.501 1.00 96.38 71 ARG A N 1
ATOM 544 C CA . ARG A 1 71 ? -6.497 12.260 2.130 1.00 96.38 71 ARG A CA 1
ATOM 545 C C . ARG A 1 71 ? -4.977 12.330 2.129 1.00 96.38 71 ARG A C 1
ATOM 547 O O . ARG A 1 71 ? -4.405 13.198 2.782 1.00 96.38 71 ARG A O 1
ATOM 554 N N . PHE A 1 72 ? -4.351 11.471 1.338 1.00 95.50 72 PHE A N 1
ATOM 555 C CA . PHE A 1 72 ? -2.923 11.507 1.059 1.00 95.50 72 PHE A CA 1
ATOM 556 C C . PHE A 1 72 ? -2.720 11.906 -0.389 1.00 95.50 72 PHE A C 1
ATOM 558 O O . PHE A 1 72 ? -3.290 11.287 -1.285 1.00 95.50 72 PHE A O 1
ATOM 565 N N . LYS A 1 73 ? -1.933 12.954 -0.614 1.00 97.75 73 LYS A N 1
ATOM 566 C CA . LYS A 1 73 ? -1.573 13.426 -1.945 1.00 97.75 73 LYS A CA 1
ATOM 567 C C . LYS A 1 73 ? -0.194 14.049 -1.894 1.00 97.75 73 LYS A C 1
ATOM 569 O O . LYS A 1 73 ? 0.081 14.853 -1.006 1.00 97.75 73 LYS A O 1
ATOM 574 N N . GLY A 1 74 ? 0.643 13.717 -2.862 1.00 97.50 74 GLY A N 1
ATOM 575 C CA . GLY A 1 74 ? 1.967 14.302 -2.953 1.00 97.50 74 GLY A CA 1
ATOM 576 C C . GLY A 1 74 ? 2.772 13.747 -4.110 1.00 97.50 74 GLY A C 1
ATOM 577 O O . GLY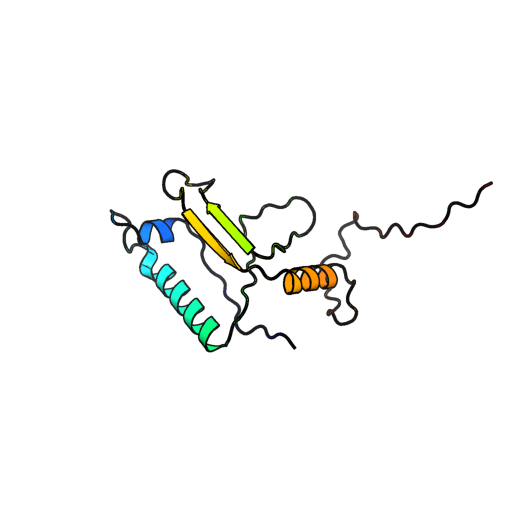 A 1 74 ? 2.250 13.069 -4.994 1.00 97.50 74 GLY A O 1
ATOM 578 N N . ILE A 1 75 ? 4.059 14.062 -4.075 1.00 97.88 75 ILE A N 1
ATOM 579 C CA . ILE A 1 75 ? 5.065 13.556 -4.997 1.00 97.88 75 ILE A CA 1
ATOM 580 C C . ILE A 1 75 ? 6.097 12.819 -4.148 1.00 97.88 75 ILE A C 1
ATOM 582 O O . ILE A 1 75 ? 6.606 13.373 -3.173 1.00 97.88 75 ILE A O 1
ATOM 586 N N . TYR A 1 76 ? 6.348 11.557 -4.476 1.00 95.31 76 TYR A N 1
ATOM 587 C CA . TYR A 1 76 ? 7.289 10.696 -3.775 1.00 95.31 76 TYR A CA 1
ATOM 588 C C . TYR A 1 76 ? 8.580 10.531 -4.578 1.00 95.31 76 TYR A C 1
ATOM 590 O O . TYR A 1 76 ? 8.552 10.190 -5.762 1.00 95.31 76 TYR A O 1
ATOM 598 N N . THR A 1 77 ? 9.703 10.699 -3.885 1.00 95.62 77 THR A N 1
ATOM 599 C CA . THR A 1 77 ? 11.038 10.337 -4.361 1.00 95.62 77 THR A CA 1
ATOM 600 C C . THR A 1 77 ? 11.680 9.419 -3.335 1.00 95.62 77 THR A C 1
ATOM 602 O O . THR A 1 77 ? 11.661 9.708 -2.137 1.00 95.62 77 THR A O 1
ATOM 605 N N . SER A 1 78 ? 12.226 8.295 -3.798 1.00 93.44 78 SER A N 1
ATOM 606 C CA . SER A 1 78 ? 12.855 7.303 -2.935 1.00 93.44 78 SER A CA 1
ATOM 607 C C . SER A 1 78 ? 14.105 7.871 -2.281 1.00 93.44 78 SER A C 1
ATOM 609 O O . SER A 1 78 ? 14.967 8.445 -2.940 1.00 93.44 78 SER A O 1
ATOM 611 N N . ASN A 1 79 ? 14.227 7.653 -0.978 1.00 91.94 79 ASN A N 1
ATOM 612 C CA . ASN A 1 79 ? 15.434 7.943 -0.214 1.00 91.94 79 ASN A CA 1
ATOM 613 C C . ASN A 1 79 ? 16.576 6.957 -0.521 1.00 91.94 79 ASN A C 1
ATOM 615 O O . ASN A 1 79 ? 17.739 7.318 -0.379 1.00 91.94 79 ASN A O 1
ATOM 619 N N . GLU A 1 80 ? 16.256 5.724 -0.926 1.00 91.31 80 GLU A N 1
ATOM 620 C CA . GLU A 1 80 ? 17.247 4.671 -1.194 1.00 91.31 80 GLU A CA 1
ATOM 621 C C . GLU A 1 80 ? 17.694 4.640 -2.657 1.00 91.31 80 GLU A C 1
ATOM 623 O O . GLU A 1 80 ? 18.858 4.372 -2.947 1.00 91.31 80 GLU A O 1
ATOM 628 N N . LEU A 1 81 ? 16.779 4.912 -3.592 1.00 92.88 81 LEU A N 1
ATOM 629 C CA . LEU A 1 81 ? 17.026 4.817 -5.034 1.00 92.88 81 LEU A CA 1
ATOM 630 C C . LEU A 1 81 ? 16.451 6.025 -5.805 1.00 92.88 81 LEU A C 1
ATOM 632 O O . LEU A 1 81 ? 15.690 5.829 -6.759 1.00 92.88 81 LEU A O 1
ATOM 636 N N . PRO A 1 82 ? 16.811 7.275 -5.446 1.00 94.50 82 PRO A N 1
ATOM 637 C CA . PRO A 1 82 ? 16.216 8.481 -6.033 1.00 94.50 82 PRO A CA 1
ATOM 638 C C . PRO A 1 82 ? 16.434 8.585 -7.547 1.00 94.50 82 PRO A C 1
ATOM 640 O O . PRO A 1 82 ? 15.581 9.085 -8.262 1.00 94.50 82 PRO A O 1
ATOM 643 N N . HIS A 1 83 ? 17.540 8.059 -8.077 1.00 91.44 83 HIS A N 1
ATOM 644 C CA . HIS A 1 83 ? 17.817 8.098 -9.520 1.00 91.44 83 HIS A CA 1
ATOM 645 C C . HIS A 1 83 ? 16.843 7.257 -10.357 1.00 91.44 83 HIS A C 1
ATOM 647 O O . HIS A 1 83 ? 16.693 7.497 -11.553 1.00 91.44 83 HIS A O 1
ATOM 653 N N . PHE A 1 84 ? 16.189 6.276 -9.734 1.00 88.25 84 PHE A N 1
ATOM 654 C CA . PHE A 1 84 ? 15.269 5.351 -10.391 1.00 88.25 84 PHE A CA 1
ATOM 655 C C . PHE A 1 84 ? 13.808 5.624 -10.037 1.00 88.25 84 PHE A C 1
ATOM 657 O O . PHE A 1 84 ? 12.926 5.431 -10.869 1.00 88.25 84 PHE A O 1
ATOM 664 N N . ILE A 1 85 ? 13.558 6.043 -8.797 1.00 93.00 85 ILE A N 1
ATOM 665 C CA . ILE A 1 85 ? 12.230 6.229 -8.219 1.00 93.00 85 ILE A CA 1
ATOM 666 C C . ILE A 1 85 ? 12.160 7.664 -7.704 1.00 93.00 85 ILE A C 1
ATOM 668 O O . ILE A 1 85 ? 12.563 7.954 -6.578 1.00 93.00 85 ILE A O 1
ATOM 672 N N . GLN A 1 86 ? 11.669 8.559 -8.550 1.00 94.94 86 GLN A N 1
ATOM 673 C CA . GLN A 1 86 ? 11.536 9.987 -8.278 1.00 94.94 86 GLN A CA 1
ATOM 674 C C . GLN A 1 86 ? 10.283 10.536 -8.934 1.00 94.94 86 GLN A C 1
ATOM 676 O O . GLN A 1 86 ? 9.766 9.946 -9.884 1.00 94.94 86 GLN A O 1
ATOM 681 N N . ASP A 1 87 ? 9.814 11.663 -8.411 1.00 95.75 87 ASP A N 1
ATOM 682 C CA . ASP A 1 87 ? 8.706 12.435 -8.966 1.00 95.75 87 ASP A CA 1
ATOM 683 C C . ASP A 1 87 ? 7.408 11.629 -9.148 1.00 95.75 87 ASP A C 1
ATOM 685 O O . ASP A 1 87 ? 6.561 11.927 -9.992 1.00 95.75 87 ASP A O 1
ATOM 689 N N . MET A 1 88 ? 7.216 10.600 -8.318 1.00 94.38 88 MET A N 1
ATOM 690 C CA . MET A 1 88 ? 6.044 9.740 -8.386 1.00 94.38 88 MET A CA 1
ATOM 691 C C . MET A 1 88 ? 4.861 10.421 -7.711 1.00 94.38 88 MET A C 1
ATOM 693 O O . MET A 1 88 ? 4.735 10.421 -6.485 1.00 94.38 88 MET A O 1
ATOM 697 N N . ALA A 1 89 ? 3.972 10.998 -8.515 1.00 97.31 89 ALA A N 1
ATOM 698 C CA . ALA A 1 89 ? 2.702 11.499 -8.018 1.00 97.31 89 ALA A CA 1
ATOM 699 C C . ALA A 1 89 ? 1.879 10.353 -7.411 1.00 97.31 89 ALA A C 1
ATOM 701 O O . ALA A 1 89 ? 1.703 9.299 -8.025 1.00 97.31 89 ALA A O 1
ATOM 702 N N . TYR A 1 90 ? 1.342 10.575 -6.215 1.00 96.62 90 TYR A N 1
ATOM 703 C CA . TYR A 1 90 ? 0.425 9.649 -5.567 1.00 96.62 90 TYR A CA 1
ATOM 704 C C . TYR A 1 90 ? -0.783 10.397 -5.015 1.00 96.62 90 TYR A C 1
ATOM 706 O O . TYR A 1 90 ? -0.693 11.548 -4.579 1.00 96.62 90 TYR A O 1
ATOM 714 N N . GLU A 1 91 ? -1.923 9.716 -5.013 1.00 97.75 91 GLU A N 1
ATOM 715 C CA . GLU A 1 91 ? -3.132 10.175 -4.351 1.00 97.75 91 GLU A CA 1
ATOM 716 C C . GLU A 1 91 ? -3.945 8.963 -3.886 1.00 97.75 91 GLU A C 1
ATOM 718 O O . GLU A 1 91 ? -4.270 8.080 -4.679 1.00 97.75 91 GLU A O 1
ATOM 723 N N . CYS A 1 92 ? -4.280 8.903 -2.600 1.00 94.56 92 CYS A N 1
ATOM 724 C CA . CYS A 1 92 ? -5.149 7.866 -2.051 1.00 94.56 92 CYS A CA 1
ATOM 725 C C . CYS A 1 92 ? -6.017 8.417 -0.907 1.00 94.56 92 CYS A C 1
ATOM 727 O O . CYS A 1 92 ? -5.618 9.357 -0.211 1.00 94.56 92 CYS A O 1
ATOM 729 N N . PRO A 1 93 ? -7.251 7.907 -0.731 1.00 95.62 93 PRO A N 1
ATOM 730 C CA . PRO A 1 93 ? -8.071 8.266 0.420 1.00 95.62 93 PRO A CA 1
ATOM 731 C C . PRO A 1 93 ? -7.428 7.740 1.706 1.00 95.62 93 PRO A C 1
ATOM 733 O O . PRO A 1 93 ? -6.837 6.661 1.710 1.00 95.62 93 PRO A O 1
ATOM 736 N N . GLY A 1 94 ? -7.565 8.490 2.796 1.00 95.56 94 GLY A N 1
ATOM 737 C CA . GLY A 1 94 ? -7.294 7.963 4.127 1.00 95.56 94 GLY A CA 1
ATOM 738 C C . GLY A 1 94 ? -8.564 7.460 4.803 1.00 95.56 94 GLY A C 1
ATOM 739 O O . GLY A 1 94 ? -9.666 7.600 4.273 1.00 95.56 94 GLY A O 1
ATOM 740 N N . ASN A 1 95 ? -8.409 6.888 5.996 1.00 96.50 95 ASN A N 1
ATOM 741 C CA . ASN A 1 95 ? -9.528 6.441 6.823 1.00 96.50 95 ASN A CA 1
ATOM 742 C C . ASN A 1 95 ? -9.310 6.884 8.286 1.00 96.50 95 ASN A C 1
ATOM 744 O O . ASN A 1 95 ? -8.893 6.068 9.112 1.00 96.50 95 ASN A O 1
ATOM 748 N N . PRO A 1 96 ? -9.546 8.177 8.608 1.00 96.56 96 PRO A N 1
ATOM 749 C CA . PRO A 1 96 ? -9.313 8.718 9.950 1.00 96.56 96 PRO A CA 1
ATOM 750 C C . PRO A 1 96 ? -10.107 7.978 11.024 1.00 96.56 96 PRO A C 1
ATOM 752 O O . PRO A 1 96 ? -9.546 7.618 12.052 1.00 96.56 96 PRO A O 1
ATOM 755 N N . 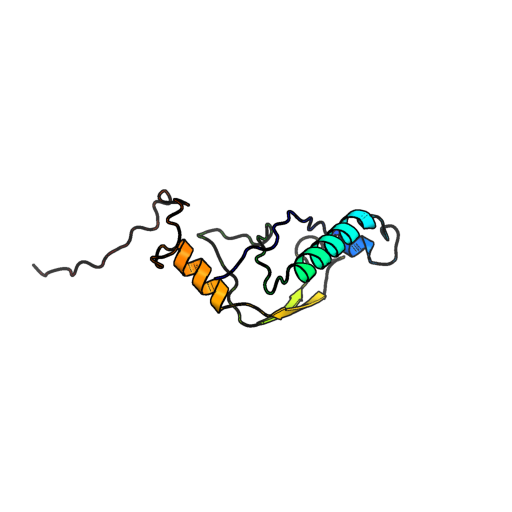ALA A 1 97 ? -11.376 7.664 10.738 1.00 94.88 97 ALA A N 1
ATOM 756 C CA . ALA A 1 97 ? -12.245 6.942 11.659 1.00 94.88 97 ALA A CA 1
ATOM 757 C C . ALA A 1 97 ? -11.647 5.580 12.044 1.00 94.88 97 ALA A C 1
ATOM 759 O O . ALA A 1 97 ? -11.544 5.265 13.224 1.00 94.88 97 ALA A O 1
ATOM 760 N N . LEU A 1 98 ? -11.187 4.780 11.074 1.00 94.62 98 LEU A N 1
ATOM 761 C CA . LEU A 1 98 ? -10.525 3.513 11.392 1.00 94.62 98 LEU A CA 1
ATOM 762 C C . LEU A 1 98 ? -9.210 3.727 12.154 1.00 94.62 98 LEU A C 1
ATOM 764 O O . LEU A 1 98 ? -8.930 2.990 13.097 1.00 94.62 98 LEU A O 1
ATOM 768 N N . GLY A 1 99 ? -8.410 4.721 11.763 1.00 94.94 99 GLY A N 1
ATOM 769 C CA . GLY A 1 99 ? -7.132 5.016 12.411 1.00 94.94 99 GLY A CA 1
ATOM 770 C C . GLY A 1 99 ? -7.281 5.388 13.890 1.00 94.94 99 GLY A C 1
ATOM 771 O O . GLY A 1 99 ? -6.566 4.851 14.738 1.00 94.94 99 GLY A O 1
ATOM 772 N N . GLU A 1 100 ? -8.256 6.237 14.215 1.00 94.00 100 GLU A N 1
ATOM 773 C CA . GLU A 1 100 ? -8.610 6.600 15.591 1.00 94.00 100 GLU A CA 1
ATOM 774 C C . GLU A 1 100 ? -9.092 5.383 16.385 1.00 94.00 100 GLU A C 1
ATOM 776 O O . GLU A 1 100 ? -8.606 5.141 17.491 1.00 94.00 100 GLU A O 1
ATOM 781 N N . LEU A 1 101 ? -9.950 4.543 15.794 1.00 93.44 101 LEU A N 1
ATOM 782 C CA . LEU A 1 101 ? -10.410 3.315 16.446 1.00 93.44 101 LEU A CA 1
ATOM 783 C C . LEU A 1 101 ? -9.255 2.351 16.756 1.00 93.44 101 LEU A C 1
ATOM 785 O O . LEU A 1 101 ? -9.247 1.733 17.821 1.00 93.44 101 LEU A O 1
ATOM 789 N N . ILE A 1 102 ? -8.268 2.219 15.862 1.00 93.19 102 ILE A N 1
ATOM 790 C CA . ILE A 1 102 ? -7.065 1.412 16.120 1.00 93.19 102 ILE A CA 1
ATOM 791 C C . ILE A 1 102 ? -6.262 2.020 17.280 1.00 93.19 102 ILE A C 1
ATOM 793 O O . ILE A 1 102 ? -5.835 1.283 18.171 1.00 93.19 102 ILE A O 1
ATOM 797 N N . ALA A 1 103 ? -6.086 3.345 17.309 1.00 92.56 103 ALA A N 1
ATOM 798 C CA . ALA A 1 103 ? -5.362 4.037 18.375 1.00 92.56 103 ALA A CA 1
ATOM 799 C C . ALA A 1 103 ? -6.029 3.852 19.749 1.00 92.56 103 ALA A C 1
ATOM 801 O O . ALA A 1 103 ? -5.354 3.531 20.729 1.00 92.56 103 ALA A O 1
ATOM 802 N N . GLU A 1 104 ? -7.351 4.011 19.829 1.00 92.25 104 GLU A N 1
ATOM 803 C CA . GLU A 1 104 ? -8.125 3.811 21.058 1.00 92.25 104 GLU A CA 1
ATOM 804 C C . GLU A 1 104 ? -8.034 2.373 21.569 1.00 92.25 104 GLU A C 1
ATOM 806 O O . GLU A 1 104 ? -7.803 2.146 22.761 1.00 92.25 104 GLU A O 1
ATOM 811 N N . CYS A 1 105 ? -8.177 1.402 20.663 1.00 90.38 105 CYS A N 1
ATOM 812 C CA . CYS A 1 105 ? -8.016 -0.018 20.954 1.00 90.38 105 CYS A CA 1
ATOM 813 C C . CYS A 1 105 ? -6.615 -0.320 21.506 1.00 90.38 105 CYS A C 1
ATOM 815 O O . CYS A 1 105 ? -6.489 -0.928 22.569 1.00 90.38 105 CYS A O 1
ATOM 817 N N . ALA A 1 106 ? -5.564 0.166 20.839 1.00 89.69 106 ALA A N 1
ATOM 818 C CA . ALA A 1 106 ? -4.178 -0.037 21.259 1.00 89.69 106 ALA A CA 1
ATOM 819 C C . ALA A 1 106 ? -3.864 0.601 22.624 1.00 89.69 106 ALA A C 1
ATOM 821 O O . ALA A 1 106 ? -3.047 0.082 23.380 1.00 89.69 106 ALA A O 1
ATOM 822 N N . GLN A 1 107 ? -4.534 1.704 22.966 1.00 89.00 107 GLN A N 1
ATOM 823 C CA . GLN A 1 107 ? -4.392 2.387 24.256 1.00 89.00 107 GLN A CA 1
ATOM 824 C C . GLN A 1 107 ? -5.290 1.800 25.358 1.00 89.00 107 GLN A C 1
ATOM 826 O O . GLN A 1 107 ? -5.272 2.290 26.485 1.00 89.00 107 GLN A O 1
ATOM 831 N N . GLY A 1 108 ? -6.095 0.775 25.055 1.00 86.50 108 GLY A N 1
ATOM 832 C CA . GLY A 1 108 ? -7.044 0.192 26.003 1.00 86.50 108 GLY A CA 1
ATOM 833 C C . GLY A 1 108 ? -8.182 1.137 26.401 1.00 86.50 108 GLY A C 1
ATOM 834 O O . GLY A 1 108 ? -8.822 0.919 27.427 1.00 86.50 108 GLY A O 1
ATOM 835 N N . LYS A 1 109 ? -8.446 2.180 25.603 1.00 85.38 109 LYS A N 1
ATOM 836 C CA . LYS A 1 109 ? -9.513 3.163 25.849 1.00 85.38 109 LYS A CA 1
ATOM 837 C C . LYS A 1 109 ? -10.897 2.658 25.433 1.00 85.38 109 LYS A C 1
ATOM 839 O O . LYS A 1 109 ? -11.898 3.278 25.777 1.00 85.38 109 LYS A O 1
ATOM 844 N N . ARG A 1 110 ? -10.965 1.525 24.725 1.00 74.44 110 ARG A N 1
ATOM 845 C CA . ARG A 1 110 ? -12.208 0.944 24.206 1.00 74.44 110 ARG A CA 1
ATOM 846 C C . ARG A 1 110 ? -12.547 -0.377 24.897 1.00 74.44 110 ARG A C 1
ATOM 848 O O . ARG A 1 110 ? -11.774 -1.329 24.832 1.00 74.44 110 ARG A O 1
ATOM 855 N N . ALA A 1 111 ? -13.725 -0.441 25.523 1.00 62.16 111 ALA A N 1
ATOM 856 C CA . ALA A 1 111 ? -14.168 -1.577 26.344 1.00 62.16 111 ALA A CA 1
ATOM 857 C C . ALA A 1 111 ? -14.339 -2.897 25.563 1.00 62.16 111 ALA A C 1
ATOM 859 O O . ALA A 1 111 ? -14.152 -3.974 26.124 1.00 62.16 111 ALA A O 1
ATOM 860 N N . GLU A 1 112 ? -14.665 -2.809 24.273 1.00 66.81 112 GLU A N 1
ATOM 861 C CA . GLU A 1 112 ? -14.913 -3.948 23.374 1.00 66.81 112 GLU A CA 1
ATOM 862 C C . GLU A 1 112 ? -13.645 -4.452 22.669 1.00 66.81 112 GLU A C 1
ATOM 864 O O . GLU A 1 112 ? -13.683 -5.472 21.981 1.00 66.81 112 GLU A O 1
ATOM 869 N N . CYS A 1 113 ? -12.511 -3.756 22.819 1.00 60.03 113 CYS A N 1
ATOM 870 C CA . CYS A 1 113 ? -11.254 -4.237 22.264 1.00 60.03 113 CYS A CA 1
ATOM 871 C C . CYS A 1 113 ? -10.799 -5.468 23.060 1.00 60.03 113 CYS A C 1
ATOM 873 O O . CYS A 1 113 ? -10.694 -5.384 24.291 1.00 60.03 113 CYS A O 1
ATOM 875 N N . PRO A 1 114 ? -10.465 -6.598 22.402 1.00 57.62 114 PRO A N 1
ATOM 876 C CA . PRO A 1 114 ? -9.779 -7.688 23.073 1.00 57.62 114 PRO A CA 1
ATOM 877 C C . PRO A 1 114 ? -8.564 -7.102 23.788 1.00 57.62 114 PRO A C 1
ATOM 879 O O . PRO A 1 114 ? -7.726 -6.452 23.163 1.00 57.62 114 PRO A O 1
ATOM 882 N N . ARG A 1 115 ? -8.472 -7.293 25.108 1.00 51.94 115 ARG A N 1
ATOM 883 C CA . ARG A 1 115 ? -7.280 -6.934 25.885 1.00 51.94 115 ARG A CA 1
ATOM 884 C C . ARG A 1 115 ? -6.156 -7.910 25.536 1.00 51.94 115 ARG A C 1
ATOM 886 O O . ARG A 1 115 ? -5.729 -8.702 26.369 1.00 51.94 115 ARG A O 1
ATOM 893 N N . THR A 1 116 ? -5.696 -7.894 24.290 1.00 47.28 116 THR A N 1
ATOM 894 C CA . THR A 1 116 ? -4.461 -8.562 23.904 1.00 47.28 116 THR A CA 1
ATOM 895 C C . THR A 1 116 ? -3.331 -7.807 24.575 1.00 47.28 116 THR A C 1
ATOM 897 O O . THR A 1 116 ? -3.184 -6.601 24.401 1.00 47.28 116 THR A O 1
ATOM 900 N N . SER A 1 117 ? -2.558 -8.519 25.384 1.00 43.03 117 SER A N 1
ATOM 901 C CA . SER A 1 117 ? -1.432 -8.037 26.179 1.00 43.03 117 SER A CA 1
ATOM 902 C C . SER A 1 117 ? -0.229 -7.609 25.326 1.00 43.03 117 SER A C 1
ATOM 904 O O . SER A 1 117 ? 0.904 -7.985 25.625 1.00 43.03 117 SER A O 1
ATOM 906 N N . ILE A 1 118 ? -0.448 -6.838 24.260 1.00 44.75 118 ILE A N 1
ATOM 907 C CA . ILE A 1 118 ? 0.625 -6.213 23.492 1.00 44.75 118 ILE A CA 1
ATOM 908 C C . ILE A 1 118 ? 1.173 -5.076 24.361 1.00 44.75 118 ILE A C 1
ATOM 910 O O . ILE A 1 118 ? 0.702 -3.947 24.326 1.00 44.75 118 ILE A O 1
ATOM 914 N N . GLY A 1 119 ? 2.144 -5.416 25.211 1.00 42.00 119 GLY A N 1
ATOM 915 C CA . GLY A 1 119 ? 3.046 -4.454 25.839 1.00 42.00 119 GLY A CA 1
ATOM 916 C C . GLY A 1 119 ? 2.575 -3.810 27.144 1.00 42.00 119 GLY A C 1
ATOM 917 O O . GLY A 1 119 ? 2.643 -2.596 27.279 1.00 42.00 119 GLY A O 1
ATOM 918 N N . LYS A 1 120 ? 2.243 -4.601 28.175 1.00 36.59 120 LYS A N 1
ATOM 919 C CA . LYS A 1 120 ? 2.303 -4.103 29.571 1.00 36.59 120 LYS A CA 1
ATOM 920 C C . LYS A 1 120 ? 3.740 -3.840 30.067 1.00 36.59 120 LYS A C 1
ATOM 922 O O . LYS A 1 120 ? 3.924 -3.477 31.222 1.00 36.59 120 LYS A O 1
ATOM 927 N N . SER A 1 121 ? 4.761 -4.048 29.235 1.00 37.97 121 SER A N 1
ATOM 928 C CA . SER A 1 121 ? 6.169 -4.052 29.648 1.00 37.97 121 SER A CA 1
ATOM 929 C C . SER A 1 121 ? 6.998 -2.864 29.156 1.00 37.97 121 SER A C 1
ATOM 931 O O . SER A 1 121 ? 8.214 -2.900 29.320 1.00 37.97 121 SER A O 1
ATOM 933 N N . TRP A 1 122 ? 6.403 -1.807 28.585 1.00 34.06 122 TRP A N 1
ATOM 934 C CA . TRP A 1 122 ? 7.161 -0.573 28.346 1.00 34.06 122 TRP A CA 1
ATOM 935 C C . TRP A 1 122 ? 7.115 0.313 29.606 1.00 34.06 122 TRP A C 1
ATOM 937 O O . TRP A 1 122 ? 6.037 0.801 29.950 1.00 34.06 122 TRP A O 1
ATOM 947 N N . PRO A 1 123 ? 8.237 0.546 30.321 1.00 38.16 123 PRO A N 1
ATOM 948 C CA . PRO A 1 123 ? 8.227 1.215 31.632 1.00 38.16 123 PRO A CA 1
ATOM 949 C C . PRO A 1 123 ? 7.853 2.708 31.586 1.00 38.16 123 PRO A C 1
ATOM 951 O O . PRO A 1 123 ? 7.753 3.346 32.634 1.00 38.16 123 PRO A O 1
ATOM 954 N N . GLY A 1 124 ? 7.696 3.281 30.387 1.00 39.91 124 GLY A N 1
ATOM 955 C CA . GLY A 1 124 ? 7.515 4.716 30.163 1.00 39.91 124 GLY A CA 1
ATOM 956 C C . GLY A 1 124 ? 6.069 5.216 30.174 1.00 39.91 124 GLY A C 1
ATOM 957 O O . GLY A 1 124 ? 5.863 6.417 30.294 1.00 39.91 124 GLY A O 1
ATOM 958 N N . ILE A 1 125 ? 5.064 4.337 30.088 1.00 41.41 125 ILE A N 1
ATOM 959 C CA . ILE A 1 125 ? 3.649 4.741 30.168 1.00 41.41 125 ILE A CA 1
ATOM 960 C C . ILE A 1 125 ? 3.121 4.322 31.539 1.00 41.41 125 ILE A C 1
ATOM 962 O O . ILE A 1 125 ? 2.372 3.361 31.696 1.00 41.41 125 ILE A O 1
ATOM 966 N N . ARG A 1 126 ? 3.554 5.049 32.572 1.00 31.39 126 ARG A N 1
ATOM 967 C CA . ARG A 1 126 ? 2.762 5.142 33.796 1.00 31.39 126 ARG A CA 1
ATOM 968 C C . ARG A 1 126 ? 1.662 6.154 33.529 1.00 31.39 126 ARG A C 1
ATOM 970 O O . ARG A 1 126 ? 1.938 7.295 33.181 1.00 31.39 126 ARG A O 1
ATOM 977 N N . HIS A 1 127 ? 0.422 5.715 33.703 1.00 36.66 127 HIS A N 1
ATOM 978 C CA . HIS A 1 127 ? -0.712 6.599 33.921 1.00 36.66 127 HIS A CA 1
ATOM 979 C C . HIS A 1 127 ? -0.348 7.483 35.126 1.00 36.66 127 HIS A C 1
ATOM 981 O O . HIS A 1 127 ? -0.453 7.051 36.271 1.00 36.66 127 HIS A O 1
ATOM 987 N N . THR A 1 128 ? 0.157 8.693 34.891 1.00 36.72 128 THR A N 1
ATOM 988 C CA . THR A 1 128 ? 0.192 9.726 35.924 1.00 36.72 128 THR A CA 1
ATOM 989 C C . THR A 1 128 ? -1.248 10.183 36.090 1.00 36.72 128 THR A C 1
ATOM 991 O O . THR A 1 128 ? -1.692 11.136 35.452 1.00 36.72 128 THR A O 1
ATOM 994 N N . GLY A 1 129 ? -2.022 9.424 36.868 1.00 35.66 129 GLY A N 1
ATOM 995 C CA . GLY A 1 129 ? -3.218 9.970 37.483 1.00 35.66 129 GLY A CA 1
ATOM 996 C C . GLY A 1 129 ? -2.765 11.171 38.300 1.00 35.66 129 GLY A C 1
ATOM 997 O O . GLY A 1 129 ? -1.902 11.045 39.164 1.00 35.66 129 GLY A O 1
ATOM 998 N N . SER A 1 130 ? -3.263 12.345 37.941 1.00 42.31 130 SER A N 1
ATOM 999 C CA . SER A 1 130 ? -3.109 13.560 38.722 1.00 42.31 130 SER A CA 1
ATOM 1000 C C . SER A 1 130 ? -3.813 13.353 40.062 1.00 42.31 130 SER A C 1
ATOM 1002 O O . SER A 1 130 ? -5.034 13.482 40.141 1.00 42.31 130 SER A O 1
ATOM 1004 N N . GLU A 1 131 ? -3.067 13.006 41.106 1.00 34.97 131 GLU A N 1
ATOM 1005 C CA . GLU A 1 131 ? -3.538 13.261 42.463 1.00 34.97 131 GLU A CA 1
ATOM 1006 C C . GLU A 1 131 ? -3.389 14.765 42.741 1.00 34.97 131 GLU A C 1
ATOM 1008 O O . GLU A 1 131 ? -2.348 15.346 42.412 1.00 34.97 131 GLU A O 1
ATOM 1013 N N . PRO A 1 132 ? -4.414 15.433 43.294 1.00 40.50 132 PRO A N 1
ATOM 1014 C CA . PRO A 1 132 ? -4.285 16.820 43.699 1.00 40.50 132 PRO A CA 1
ATOM 1015 C C . PRO A 1 132 ? -3.311 16.892 44.877 1.00 40.50 132 PRO A C 1
ATOM 1017 O O . PRO A 1 132 ? -3.499 16.244 45.907 1.00 40.50 132 PRO A O 1
ATOM 1020 N N . VAL A 1 133 ? -2.259 17.690 44.717 1.00 41.00 133 VAL A N 1
ATOM 1021 C CA . VAL A 1 133 ? -1.350 18.047 45.806 1.00 41.00 133 VAL A CA 1
ATOM 1022 C C . VAL A 1 133 ? -2.157 18.860 46.818 1.00 41.00 133 VAL A C 1
ATOM 1024 O O . VAL A 1 133 ? -2.497 20.012 46.562 1.00 41.00 133 VAL A O 1
ATOM 1027 N N . HIS A 1 134 ? -2.505 18.250 47.950 1.00 37.50 134 HIS A N 1
ATOM 1028 C CA . HIS A 1 134 ? -2.998 18.988 49.106 1.00 37.50 134 HIS A CA 1
ATOM 1029 C C . HIS A 1 134 ? -1.827 19.708 49.781 1.00 37.50 134 HIS A C 1
ATOM 1031 O O . HIS A 1 134 ? -0.831 19.081 50.142 1.00 37.50 134 HIS A O 1
ATOM 1037 N N . GLU A 1 135 ? -1.985 21.021 49.949 1.00 38.50 135 GLU A N 1
ATOM 1038 C CA . GLU A 1 135 ? -1.142 21.893 50.767 1.00 38.50 135 GLU A CA 1
ATOM 1039 C C . GLU A 1 135 ? -0.910 21.314 52.171 1.00 38.50 135 GLU A C 1
ATOM 1041 O O . GLU A 1 135 ? -1.859 20.935 52.867 1.00 38.50 135 GLU A O 1
ATOM 1046 N N . ARG A 1 136 ? 0.356 21.320 52.597 1.00 38.09 136 ARG A N 1
ATOM 1047 C CA . ARG A 1 136 ? 0.780 21.604 53.972 1.00 38.09 136 ARG A CA 1
ATOM 1048 C C . ARG A 1 136 ? 2.081 22.386 53.942 1.00 38.09 136 ARG A C 1
ATOM 1050 O O . ARG A 1 136 ? 2.924 22.057 53.079 1.00 38.09 136 ARG A O 1
#